Protein AF-A0A0U1CX97-F1 (afdb_monomer_lite)

Secondary structure (DSSP, 8-state):
---HHHHHHHHHHHHHHHHHHHHHHHHHHHHHHHHSPPTT-TTS-GGGSS-SSS-TTHHHHH-EEEE-SSTT-EEEE---HHHHHHHH--SSS----HHHHHHHHTT-------HHHHHHHHHHHHHHHHHHHHHHTT--HHHHHHHHHHHHHHHHHHHHHHHHHT--------

Structure (mmCIF, N/CA/C/O backbone):
data_AF-A0A0U1CX97-F1
#
_entry.id   AF-A0A0U1CX97-F1
#
loop_
_atom_site.group_PDB
_atom_site.id
_atom_site.type_symbol
_atom_site.label_atom_id
_atom_site.label_alt_id
_atom_site.label_comp_id
_atom_site.label_asym_id
_atom_site.label_entity_id
_atom_site.label_seq_id
_atom_site.pdbx_PDB_ins_code
_atom_site.Cartn_x
_atom_site.Cartn_y
_atom_site.Cartn_z
_atom_site.occupancy
_atom_site.B_iso_or_equiv
_atom_site.auth_seq_id
_atom_site.auth_comp_id
_atom_site.auth_asym_id
_atom_site.auth_atom_id
_atom_site.pdbx_PDB_model_num
ATOM 1 N N . MET A 1 1 ? -42.599 16.244 23.093 1.00 44.62 1 MET A N 1
ATOM 2 C CA . MET A 1 1 ? -41.849 15.851 24.301 1.00 44.62 1 MET A CA 1
ATOM 3 C C . MET A 1 1 ? -41.400 14.417 24.055 1.00 44.62 1 MET A C 1
ATOM 5 O O . MET A 1 1 ? -42.243 13.532 24.102 1.00 44.62 1 MET A O 1
ATOM 9 N N . MET A 1 2 ? -40.161 14.199 23.597 1.00 48.28 2 MET A N 1
ATOM 10 C CA . MET A 1 2 ? -39.633 12.833 23.462 1.00 48.28 2 MET A CA 1
ATOM 11 C C . MET A 1 2 ? -39.406 12.306 24.880 1.00 48.28 2 MET A C 1
ATOM 13 O O . MET A 1 2 ? -38.747 12.970 25.674 1.00 48.28 2 MET A O 1
ATOM 17 N N . GLY A 1 3 ? -40.069 11.203 25.227 1.00 53.44 3 GLY A N 1
ATOM 18 C CA . GLY A 1 3 ? -39.988 10.611 26.559 1.00 53.44 3 GLY A CA 1
ATOM 19 C C . GLY A 1 3 ? -38.607 10.012 26.805 1.00 53.44 3 GLY A C 1
ATOM 20 O O . GLY A 1 3 ? -37.980 9.503 25.880 1.00 53.44 3 GLY A O 1
ATOM 21 N N . ILE A 1 4 ? -38.166 10.045 28.060 1.00 54.81 4 ILE A N 1
ATOM 22 C CA . ILE A 1 4 ? -36.886 9.501 28.547 1.00 54.81 4 ILE A CA 1
ATOM 23 C C . ILE A 1 4 ? -36.647 8.057 28.056 1.00 54.81 4 ILE A C 1
ATOM 25 O O . ILE A 1 4 ? -35.520 7.676 27.760 1.00 54.81 4 ILE A O 1
ATOM 29 N N . GLU A 1 5 ? -37.706 7.267 27.872 1.00 52.22 5 GLU A N 1
ATOM 30 C CA . GLU A 1 5 ? -37.640 5.906 27.323 1.00 52.22 5 GLU A CA 1
ATOM 31 C C . GLU A 1 5 ? -37.146 5.850 25.864 1.00 52.22 5 GLU A C 1
ATOM 33 O O . GLU A 1 5 ? -36.415 4.932 25.501 1.00 52.22 5 GLU A O 1
ATOM 38 N N . ALA A 1 6 ? -37.477 6.845 25.034 1.00 56.44 6 ALA A N 1
ATOM 39 C CA . ALA A 1 6 ? -37.016 6.930 23.648 1.00 56.44 6 ALA A CA 1
ATOM 40 C C . ALA A 1 6 ? -35.545 7.370 23.553 1.00 56.44 6 ALA A C 1
ATOM 42 O O . ALA A 1 6 ? -34.819 6.880 22.691 1.00 56.44 6 ALA A O 1
ATOM 43 N N . GLU A 1 7 ? -35.084 8.243 24.457 1.00 53.62 7 GLU A N 1
ATOM 44 C CA . GLU A 1 7 ? -33.661 8.603 24.568 1.00 53.62 7 GLU A CA 1
ATOM 45 C C . GLU A 1 7 ? -32.817 7.434 25.095 1.00 53.62 7 GLU A C 1
ATOM 47 O O . GLU A 1 7 ? -31.725 7.196 24.582 1.00 53.62 7 GLU A O 1
ATOM 52 N N . ILE A 1 8 ? -33.328 6.654 26.055 1.00 54.34 8 ILE A N 1
ATOM 53 C CA . ILE A 1 8 ? -32.649 5.452 26.563 1.00 54.34 8 ILE A CA 1
ATOM 54 C C . ILE A 1 8 ? -32.600 4.358 25.491 1.00 54.34 8 ILE A C 1
ATOM 56 O O . ILE A 1 8 ? -31.545 3.760 25.304 1.00 54.34 8 ILE A O 1
ATOM 60 N N . ALA A 1 9 ? -33.686 4.117 24.750 1.00 52.53 9 ALA A N 1
ATOM 61 C CA . ALA A 1 9 ? -33.700 3.141 23.658 1.00 52.53 9 ALA A CA 1
ATOM 62 C C . ALA A 1 9 ? -32.778 3.555 22.495 1.00 52.53 9 ALA A C 1
ATOM 64 O O . ALA A 1 9 ? -32.014 2.734 21.988 1.00 52.53 9 ALA A O 1
ATOM 65 N N . ALA A 1 10 ? -32.779 4.838 22.110 1.00 58.69 10 ALA A N 1
ATOM 66 C CA . ALA A 1 10 ? -31.853 5.363 21.106 1.00 58.69 10 ALA A CA 1
ATOM 67 C C . ALA A 1 10 ? -30.388 5.298 21.581 1.00 58.69 10 ALA A C 1
ATOM 69 O O . ALA A 1 10 ? -29.500 4.944 20.804 1.00 58.69 10 ALA A O 1
ATOM 70 N N . GLY A 1 11 ? -30.135 5.582 22.863 1.00 56.88 11 GLY A N 1
ATOM 71 C CA . GLY A 1 11 ? -28.819 5.469 23.491 1.00 56.88 11 GLY A CA 1
ATOM 72 C C . GLY A 1 11 ? -28.319 4.025 23.596 1.00 56.88 11 GLY A C 1
ATOM 73 O O . GLY A 1 11 ? -27.158 3.769 23.284 1.00 56.88 11 GLY A O 1
ATOM 74 N N . LEU A 1 12 ? -29.184 3.067 23.954 1.00 54.91 12 LEU A N 1
ATOM 75 C CA . LEU A 1 12 ? -28.844 1.638 24.004 1.00 54.91 12 LEU A CA 1
ATOM 76 C C . LEU A 1 12 ? -28.465 1.109 22.618 1.00 54.91 12 LEU A C 1
ATOM 78 O O . LEU A 1 12 ? -27.413 0.493 22.465 1.00 54.91 12 LEU A O 1
ATOM 82 N N . HIS A 1 13 ? -29.275 1.413 21.601 1.00 59.88 13 HIS A N 1
ATOM 83 C CA . HIS A 1 13 ? -28.977 1.012 20.228 1.00 59.88 13 HIS A CA 1
ATOM 84 C C . HIS A 1 13 ? -27.698 1.669 19.700 1.00 59.88 13 HIS A C 1
ATOM 86 O O . HIS A 1 13 ? -26.948 1.033 18.966 1.00 59.88 13 HIS A O 1
ATOM 92 N N . SER A 1 14 ? -27.391 2.904 20.112 1.00 68.62 14 SER A N 1
ATOM 93 C CA . SER A 1 14 ? -26.118 3.551 19.775 1.00 68.62 14 SER A CA 1
ATOM 94 C C . SER A 1 14 ? -24.920 2.800 20.362 1.00 68.62 14 SER A C 1
ATOM 96 O O . SER A 1 14 ? -23.941 2.581 19.654 1.00 68.62 14 SER A O 1
ATOM 98 N N . VAL A 1 15 ? -24.993 2.361 21.623 1.00 75.25 15 VAL A N 1
ATOM 99 C CA . VAL A 1 15 ? -23.904 1.610 22.276 1.00 75.25 15 VAL A CA 1
ATOM 100 C C . VAL A 1 15 ? -23.735 0.219 21.658 1.00 75.25 15 VAL A C 1
ATOM 102 O O . VAL A 1 15 ? -22.609 -0.215 21.419 1.00 75.25 15 VAL A O 1
ATOM 105 N N . GLU A 1 16 ? -24.832 -0.474 21.352 1.00 77.75 16 GLU A N 1
ATOM 106 C CA . GLU A 1 16 ? -24.799 -1.778 20.675 1.00 77.75 16 GLU A CA 1
ATOM 107 C C . GLU A 1 16 ? -24.201 -1.674 19.266 1.00 77.75 16 GLU A C 1
ATOM 109 O O . GLU A 1 16 ? -23.330 -2.466 18.902 1.00 77.75 16 GLU A O 1
ATOM 114 N N . ILE A 1 17 ? -24.608 -0.661 18.492 1.00 80.56 17 ILE A N 1
ATOM 115 C CA . ILE A 1 17 ? -24.057 -0.389 17.160 1.00 80.56 17 ILE A CA 1
ATOM 116 C C . ILE A 1 17 ? -22.568 -0.045 17.255 1.00 80.56 17 ILE A C 1
ATOM 118 O O . ILE A 1 17 ? -21.779 -0.546 16.456 1.00 80.56 17 ILE A O 1
ATOM 122 N N . GLU A 1 18 ? -22.156 0.772 18.225 1.00 84.31 18 GLU A N 1
ATOM 123 C CA . GLU A 1 18 ? -20.743 1.108 18.429 1.00 84.31 18 GLU A CA 1
ATOM 124 C C . GLU A 1 18 ? -19.906 -0.114 18.816 1.00 84.31 18 GLU A C 1
ATOM 126 O O . GLU A 1 18 ? -18.791 -0.284 18.313 1.00 84.31 18 GLU A O 1
ATOM 131 N N . HIS A 1 19 ? -20.448 -1.000 19.653 1.00 87.38 19 HIS A N 1
ATOM 132 C CA . HIS A 1 19 ? -19.790 -2.245 20.041 1.00 87.38 19 HIS A CA 1
ATOM 133 C C . HIS A 1 19 ? -19.615 -3.194 18.856 1.00 87.38 19 HIS A C 1
ATOM 135 O O . HIS A 1 19 ? -18.514 -3.696 18.618 1.00 87.38 19 HIS A O 1
ATOM 141 N N . GLU A 1 20 ? -20.669 -3.410 18.067 1.00 88.75 20 GLU A N 1
ATOM 142 C CA . GLU A 1 20 ? -20.597 -4.249 16.867 1.00 88.75 20 GLU A CA 1
ATOM 143 C C . GLU A 1 20 ? -19.693 -3.637 15.792 1.00 88.75 20 GLU A C 1
ATOM 145 O O . GLU A 1 20 ? -18.894 -4.344 15.171 1.00 88.75 20 GLU A O 1
ATOM 150 N N . LEU A 1 21 ? -19.719 -2.312 15.631 1.00 89.19 21 LEU A N 1
ATOM 151 C CA . LEU A 1 21 ? -18.789 -1.598 14.761 1.00 89.19 21 LEU A CA 1
ATOM 152 C C . LEU A 1 21 ? -17.338 -1.800 15.217 1.00 89.19 21 LEU A C 1
ATOM 154 O O . LEU A 1 21 ? -16.457 -2.030 14.386 1.00 89.19 21 LEU A O 1
ATOM 158 N N . HIS A 1 22 ? -17.075 -1.757 16.524 1.00 92.81 22 HIS A N 1
ATOM 159 C CA . HIS A 1 22 ? -15.743 -2.003 17.065 1.00 92.81 22 HIS A CA 1
ATOM 160 C C . HIS A 1 22 ? -15.288 -3.446 16.833 1.00 92.81 22 HIS A C 1
ATOM 162 O O . HIS A 1 22 ? -14.169 -3.663 16.365 1.00 92.81 22 HIS A O 1
ATOM 168 N N . LYS A 1 23 ? -16.154 -4.438 17.076 1.00 94.38 23 LYS A N 1
ATOM 169 C CA . LYS A 1 23 ? -15.870 -5.849 16.759 1.00 94.38 23 LYS A CA 1
ATOM 170 C C . LYS A 1 23 ? -15.556 -6.041 15.279 1.00 94.38 23 LYS A C 1
ATOM 172 O O . LYS A 1 23 ? -14.589 -6.723 14.932 1.00 94.38 23 LYS A O 1
ATOM 177 N N . PHE A 1 24 ? -16.340 -5.417 14.402 1.00 93.69 24 PHE A N 1
ATOM 178 C CA . PHE A 1 24 ? -16.098 -5.464 12.967 1.00 93.69 24 PHE A CA 1
ATOM 179 C C . PHE A 1 24 ? -14.749 -4.830 12.604 1.00 93.69 24 PHE A C 1
ATOM 181 O O . PHE A 1 24 ? -13.953 -5.445 11.896 1.00 93.69 24 PHE A O 1
ATOM 188 N N . ALA A 1 25 ? -14.430 -3.654 13.146 1.00 93.50 25 ALA A N 1
ATOM 189 C CA . ALA A 1 25 ? -13.144 -2.999 12.916 1.00 93.50 25 ALA A CA 1
ATOM 190 C C . ALA A 1 25 ? -11.956 -3.831 13.435 1.00 93.50 25 ALA A C 1
ATOM 192 O O . ALA A 1 25 ? -10.915 -3.897 12.780 1.00 93.50 25 ALA A O 1
ATOM 193 N N . VAL A 1 26 ? -12.113 -4.518 14.570 1.00 96.19 26 VAL A N 1
ATOM 194 C CA . VAL A 1 26 ? -11.125 -5.472 15.096 1.00 96.19 26 VAL A CA 1
ATOM 195 C C . VAL A 1 26 ? -10.914 -6.635 14.125 1.00 96.19 26 VAL A C 1
ATOM 197 O O . VAL A 1 26 ? -9.771 -6.961 13.812 1.00 96.19 26 VAL A O 1
ATOM 200 N N . LYS A 1 27 ? -11.986 -7.195 13.556 1.00 96.50 27 LYS A N 1
ATOM 201 C CA . LYS A 1 27 ? -11.891 -8.242 12.528 1.00 96.50 27 LYS A CA 1
ATOM 202 C C . LYS A 1 27 ? -11.138 -7.762 11.282 1.00 96.50 27 LYS A C 1
ATOM 204 O O . LYS A 1 27 ? -10.315 -8.498 10.739 1.00 96.50 27 LYS A O 1
ATOM 209 N N . VAL A 1 28 ? -11.384 -6.525 10.846 1.00 95.88 28 VAL A N 1
ATOM 210 C CA . VAL A 1 28 ? -10.661 -5.898 9.727 1.00 95.88 28 VAL A CA 1
ATOM 211 C C . VAL A 1 28 ? -9.173 -5.727 10.061 1.00 95.88 28 VAL A C 1
ATOM 213 O O . VAL A 1 28 ? -8.321 -6.082 9.245 1.00 95.88 28 VAL A O 1
ATOM 216 N N . ARG A 1 29 ? -8.843 -5.243 11.268 1.00 96.44 29 ARG A N 1
ATOM 217 C CA . ARG A 1 29 ? -7.459 -5.131 11.763 1.00 96.44 29 AR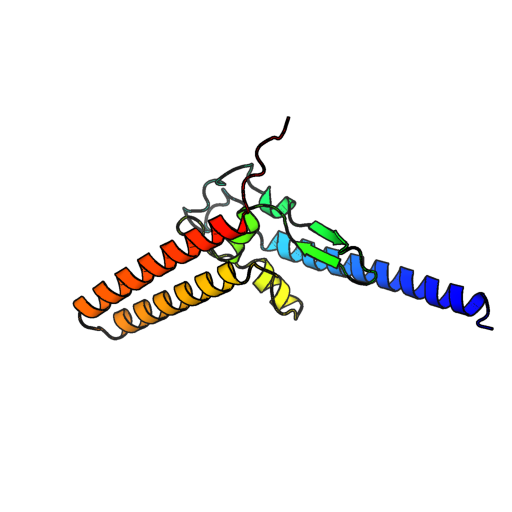G A CA 1
ATOM 218 C C . ARG A 1 29 ? -6.753 -6.483 11.753 1.00 96.44 29 ARG A C 1
ATOM 220 O O . ARG A 1 29 ? -5.634 -6.573 11.257 1.00 96.44 29 ARG A O 1
ATOM 227 N N . ASP A 1 30 ? -7.387 -7.518 12.290 1.00 97.00 30 ASP A N 1
ATOM 228 C CA . ASP A 1 30 ? -6.774 -8.841 12.423 1.00 97.00 30 ASP A CA 1
ATOM 229 C C . ASP A 1 30 ? -6.533 -9.490 11.057 1.00 97.00 30 ASP A C 1
ATOM 231 O O . ASP A 1 30 ? -5.475 -10.080 10.833 1.00 97.00 30 ASP A O 1
ATOM 235 N N . HIS A 1 31 ? -7.444 -9.288 10.101 1.00 96.00 31 HIS A N 1
ATOM 236 C CA . HIS A 1 31 ? -7.219 -9.689 8.714 1.00 96.00 31 HIS A CA 1
ATOM 237 C C . HIS A 1 31 ? -6.022 -8.955 8.088 1.00 96.00 31 HIS A C 1
ATOM 239 O O . HIS A 1 31 ? -5.143 -9.596 7.512 1.00 96.00 31 HIS A O 1
ATOM 245 N N . ALA A 1 32 ? -5.940 -7.628 8.244 1.00 93.88 32 ALA A N 1
ATOM 246 C CA . ALA A 1 32 ? -4.810 -6.846 7.740 1.00 93.88 32 ALA A CA 1
ATOM 247 C C . ALA A 1 32 ? -3.475 -7.299 8.359 1.00 93.88 32 ALA A C 1
ATOM 249 O O . ALA A 1 32 ? -2.480 -7.444 7.650 1.00 93.88 32 ALA A O 1
ATOM 250 N N . ARG A 1 33 ? -3.459 -7.599 9.665 1.00 94.56 33 ARG A N 1
ATOM 251 C CA . ARG A 1 33 ? -2.292 -8.165 10.359 1.00 94.56 33 ARG A CA 1
ATOM 252 C C . ARG A 1 33 ? -1.897 -9.539 9.827 1.00 94.56 33 ARG A C 1
ATOM 254 O O . ARG A 1 33 ? -0.709 -9.809 9.705 1.00 94.56 33 ARG A O 1
ATOM 261 N N . GLY A 1 34 ? -2.865 -10.388 9.486 1.00 92.19 34 GLY A N 1
ATOM 262 C CA . GLY A 1 34 ? -2.600 -11.694 8.877 1.00 92.19 34 GLY A CA 1
ATOM 263 C C . GLY A 1 34 ? -1.964 -11.602 7.485 1.00 92.19 34 GLY A C 1
ATOM 264 O O . GLY A 1 34 ? -1.191 -12.477 7.100 1.00 92.19 34 GLY A O 1
ATOM 265 N N . LEU A 1 35 ? -2.254 -10.532 6.739 1.00 90.06 35 LEU A N 1
ATOM 266 C CA . LEU A 1 35 ? -1.636 -10.261 5.438 1.00 90.06 35 LEU A CA 1
ATOM 267 C C . LEU A 1 35 ? -0.260 -9.592 5.553 1.00 90.06 35 LEU A C 1
ATOM 269 O O . LEU A 1 35 ? 0.567 -9.753 4.653 1.00 90.06 35 LEU A O 1
ATOM 273 N N . ALA A 1 36 ? -0.018 -8.837 6.627 1.00 88.38 36 ALA A N 1
ATOM 274 C CA . ALA A 1 36 ? 1.221 -8.098 6.820 1.00 88.38 36 ALA A CA 1
ATOM 275 C C . ALA A 1 36 ? 2.426 -9.037 6.906 1.00 88.38 36 ALA A C 1
ATOM 277 O O . ALA A 1 36 ? 2.519 -9.903 7.777 1.00 88.38 36 ALA A O 1
ATOM 278 N N . ALA A 1 37 ? 3.364 -8.868 5.977 1.00 79.56 37 ALA A N 1
ATOM 279 C CA . ALA A 1 37 ? 4.556 -9.689 5.952 1.00 79.56 37 ALA A CA 1
ATOM 280 C C . ALA A 1 37 ? 5.514 -9.298 7.077 1.00 79.56 37 ALA A C 1
ATOM 282 O O . ALA A 1 37 ? 5.751 -8.117 7.337 1.00 79.56 37 ALA A O 1
ATOM 283 N N . VAL A 1 38 ? 6.100 -10.316 7.701 1.00 81.44 38 VAL A N 1
ATOM 284 C CA . VAL A 1 38 ? 7.145 -10.161 8.709 1.00 81.44 38 VAL A CA 1
ATOM 285 C C . VAL A 1 38 ? 8.495 -10.349 8.020 1.00 81.44 38 VAL A C 1
ATOM 287 O O . VAL A 1 38 ? 8.685 -11.309 7.271 1.00 81.44 38 VAL A O 1
ATOM 290 N N . PHE A 1 39 ? 9.414 -9.410 8.241 1.00 76.38 39 PHE A N 1
ATOM 291 C CA . PHE A 1 39 ? 10.787 -9.500 7.742 1.00 76.38 39 PHE A CA 1
ATOM 292 C C . PHE A 1 39 ? 11.499 -10.740 8.307 1.00 76.38 39 PHE A C 1
ATOM 294 O O . PHE A 1 39 ? 11.173 -11.202 9.397 1.00 76.38 39 PHE A O 1
ATOM 301 N N . GLY A 1 40 ? 12.436 -11.312 7.555 1.00 71.00 40 GLY A N 1
ATOM 302 C CA . GLY A 1 40 ? 13.181 -12.510 7.958 1.00 71.00 40 GLY A CA 1
ATOM 303 C C . GLY A 1 40 ? 12.413 -13.832 7.825 1.00 71.00 40 GLY A C 1
ATOM 304 O O . GLY A 1 40 ? 12.985 -14.892 8.070 1.00 71.00 40 GLY A O 1
ATOM 305 N N . GLN A 1 41 ? 11.142 -13.819 7.400 1.00 74.38 41 GLN A N 1
ATOM 306 C CA . GLN A 1 41 ? 10.444 -15.048 7.009 1.00 74.38 41 GLN A CA 1
ATOM 307 C C . GLN A 1 41 ? 10.925 -15.503 5.623 1.00 74.38 41 GLN A C 1
ATOM 309 O O . GLN A 1 41 ? 10.692 -14.834 4.613 1.00 74.38 41 GLN A O 1
ATOM 314 N N . THR A 1 42 ? 11.605 -16.649 5.580 1.00 54.56 42 THR A N 1
ATOM 315 C CA . THR A 1 42 ? 12.159 -17.263 4.367 1.00 54.56 42 THR A CA 1
ATOM 316 C C . THR A 1 42 ? 11.084 -17.530 3.302 1.00 54.56 42 THR A C 1
ATOM 318 O O . THR A 1 42 ? 9.968 -17.945 3.610 1.00 54.56 42 THR A O 1
ATOM 321 N N . GLY A 1 43 ? 11.432 -17.315 2.025 1.00 58.19 43 GLY A N 1
ATOM 322 C CA . GLY A 1 43 ? 10.636 -17.755 0.867 1.00 58.19 43 GLY A CA 1
ATOM 323 C C . GLY A 1 43 ? 9.718 -16.721 0.196 1.00 58.19 43 GLY A C 1
ATOM 324 O O . GLY A 1 43 ? 8.946 -17.109 -0.677 1.00 58.19 43 GLY A O 1
ATOM 325 N N . ARG A 1 44 ? 9.769 -15.427 0.563 1.00 58.19 44 ARG A N 1
ATOM 326 C CA . ARG A 1 44 ? 8.904 -14.388 -0.050 1.00 58.19 44 ARG A CA 1
ATOM 327 C C . ARG A 1 44 ? 9.602 -13.414 -1.008 1.00 58.19 44 ARG A C 1
ATOM 329 O O . ARG A 1 44 ? 9.004 -13.099 -2.029 1.00 58.19 44 ARG A O 1
ATOM 336 N N . ASP A 1 45 ? 10.794 -12.909 -0.683 1.00 67.00 45 ASP A N 1
ATOM 337 C CA . ASP A 1 45 ? 11.607 -11.985 -1.508 1.00 67.00 45 ASP A CA 1
ATOM 338 C C . ASP A 1 45 ? 12.920 -11.692 -0.749 1.00 67.00 45 ASP A C 1
ATOM 340 O O . ASP A 1 45 ? 12.846 -11.394 0.445 1.00 67.00 45 ASP A O 1
ATOM 344 N N . ASP A 1 46 ? 14.087 -11.701 -1.403 1.00 69.12 46 ASP A N 1
ATOM 345 C CA . ASP A 1 46 ? 15.375 -11.328 -0.777 1.00 69.12 46 ASP A CA 1
ATOM 346 C C . ASP A 1 46 ? 15.336 -9.898 -0.204 1.00 69.12 46 ASP A C 1
ATOM 348 O O . ASP A 1 46 ? 15.973 -9.576 0.795 1.00 69.12 46 ASP A O 1
ATOM 352 N N . ARG A 1 47 ? 14.483 -9.033 -0.769 1.00 71.62 47 ARG A N 1
ATOM 353 C CA . ARG A 1 47 ? 14.223 -7.671 -0.273 1.00 71.62 47 ARG A CA 1
ATOM 354 C C . ARG A 1 47 ? 13.488 -7.620 1.076 1.00 71.62 47 ARG A C 1
ATOM 356 O O . ARG A 1 47 ? 13.171 -6.529 1.547 1.00 71.62 47 ARG A O 1
ATOM 363 N N . ARG A 1 48 ? 13.175 -8.768 1.690 1.00 71.62 48 ARG A N 1
ATOM 364 C CA . ARG A 1 48 ? 12.511 -8.885 3.002 1.00 71.62 48 ARG A CA 1
ATOM 365 C C . ARG A 1 48 ? 13.375 -9.554 4.068 1.00 71.62 48 ARG A C 1
ATOM 367 O O . ARG A 1 48 ? 12.838 -9.963 5.094 1.00 71.62 48 ARG A O 1
ATOM 374 N N . GLU A 1 49 ? 14.682 -9.658 3.858 1.00 76.62 49 GLU A N 1
ATOM 375 C CA . GLU A 1 49 ? 15.587 -10.268 4.836 1.00 76.62 49 GLU A CA 1
ATOM 376 C C . GLU A 1 49 ? 15.574 -9.530 6.187 1.00 76.62 49 GLU A C 1
ATOM 378 O O . GLU A 1 49 ? 15.462 -10.163 7.233 1.00 76.62 49 GLU A O 1
ATOM 383 N N . SER A 1 50 ? 15.591 -8.194 6.176 1.00 76.94 50 SER A N 1
ATOM 384 C CA . SER A 1 50 ? 15.560 -7.365 7.387 1.00 76.94 50 SER A CA 1
ATOM 385 C C . SER A 1 50 ? 14.704 -6.105 7.207 1.00 76.94 50 SER A C 1
ATOM 387 O O . SER A 1 50 ? 14.600 -5.581 6.089 1.00 76.94 50 SER A O 1
ATOM 389 N N . PRO A 1 51 ? 14.045 -5.615 8.277 1.00 76.25 51 PRO A N 1
ATOM 390 C CA . PRO A 1 51 ? 13.319 -4.357 8.215 1.00 76.25 51 PRO A CA 1
ATOM 391 C C . PRO A 1 51 ? 14.306 -3.189 8.041 1.00 76.25 51 PRO A C 1
ATOM 393 O O . PRO A 1 51 ? 15.420 -3.235 8.559 1.00 76.25 51 PRO A O 1
ATOM 396 N N . PRO A 1 52 ? 13.913 -2.105 7.348 1.00 74.94 52 PRO A N 1
ATOM 397 C CA . PRO A 1 52 ? 14.766 -0.924 7.200 1.00 74.94 52 PRO A CA 1
ATOM 398 C C . PRO A 1 52 ? 15.025 -0.219 8.534 1.00 74.94 52 PRO A C 1
ATOM 400 O O . PRO A 1 52 ? 16.050 0.437 8.691 1.00 74.94 52 PRO A O 1
ATOM 403 N N . GLU A 1 53 ? 14.065 -0.302 9.455 1.00 76.06 53 GLU A N 1
ATOM 404 C CA . GLU A 1 53 ? 14.110 0.240 10.808 1.00 76.06 53 GLU A CA 1
ATOM 405 C C . GLU A 1 53 ? 13.175 -0.590 11.703 1.00 76.06 53 GLU A C 1
ATOM 407 O O . GLU A 1 53 ? 12.158 -1.081 11.209 1.00 76.06 53 GLU A O 1
ATOM 412 N N . GLY A 1 54 ? 13.484 -0.686 13.000 1.00 81.75 54 GLY A N 1
ATOM 413 C CA . GLY A 1 54 ? 12.693 -1.451 13.972 1.00 81.75 54 GLY A CA 1
ATOM 414 C C . GLY A 1 54 ? 12.966 -2.956 13.939 1.00 81.75 54 GLY A C 1
ATOM 415 O O . GLY A 1 54 ? 13.929 -3.410 13.321 1.00 81.75 54 GLY A O 1
ATOM 416 N N . GLU A 1 55 ? 12.106 -3.715 14.611 1.00 86.00 55 GLU A N 1
ATOM 417 C CA . GLU A 1 55 ? 12.174 -5.172 14.708 1.00 86.00 55 GLU A CA 1
ATOM 418 C C . GLU A 1 55 ? 11.234 -5.859 13.698 1.00 86.00 55 GLU A C 1
ATOM 420 O O . GLU A 1 55 ? 10.206 -5.304 13.277 1.00 86.00 55 GLU A O 1
ATOM 425 N N . PRO A 1 56 ? 11.540 -7.101 13.279 1.00 85.31 56 PRO A N 1
ATOM 426 C CA . PRO A 1 56 ? 10.620 -7.897 12.480 1.00 85.31 56 PRO A CA 1
ATOM 427 C C . PRO A 1 56 ? 9.247 -8.039 13.151 1.00 85.31 56 PRO A C 1
ATOM 429 O O . PRO A 1 56 ? 9.105 -8.647 14.206 1.00 85.31 56 PRO A O 1
ATOM 432 N N . GLY A 1 57 ? 8.208 -7.529 12.489 1.00 85.69 57 GLY A N 1
ATOM 433 C CA . GLY A 1 57 ? 6.826 -7.606 12.975 1.00 85.69 57 GLY A CA 1
ATOM 434 C C . GLY A 1 57 ? 6.274 -6.284 13.502 1.00 85.69 57 GLY A C 1
ATOM 435 O O . GLY A 1 57 ? 5.053 -6.156 13.567 1.00 85.69 57 GLY A O 1
ATOM 436 N N . ASP A 1 58 ? 7.119 -5.274 13.731 1.00 88.81 58 ASP A N 1
ATOM 437 C CA . ASP A 1 58 ? 6.688 -3.953 14.211 1.00 88.81 58 ASP A CA 1
ATOM 438 C C . ASP A 1 58 ? 5.577 -3.358 13.343 1.00 88.81 58 ASP A C 1
ATOM 440 O O . ASP A 1 58 ? 4.547 -2.908 13.849 1.00 88.81 58 ASP A O 1
ATOM 444 N N . PHE A 1 59 ? 5.723 -3.440 12.017 1.00 88.31 59 PHE A N 1
ATOM 445 C CA . PHE A 1 59 ? 4.689 -2.953 11.113 1.00 88.31 59 PHE A CA 1
ATOM 446 C C . PHE A 1 59 ? 3.361 -3.712 11.284 1.00 88.31 59 PHE A C 1
ATOM 448 O O . PHE A 1 59 ? 2.314 -3.073 11.386 1.00 88.31 59 PHE A O 1
ATOM 455 N N . ARG A 1 60 ? 3.372 -5.050 11.370 1.00 90.44 60 ARG A N 1
ATOM 456 C CA . ARG A 1 60 ? 2.155 -5.842 11.634 1.00 90.44 60 ARG A CA 1
ATOM 457 C C . ARG A 1 60 ? 1.497 -5.365 12.929 1.00 90.44 60 ARG A C 1
ATOM 459 O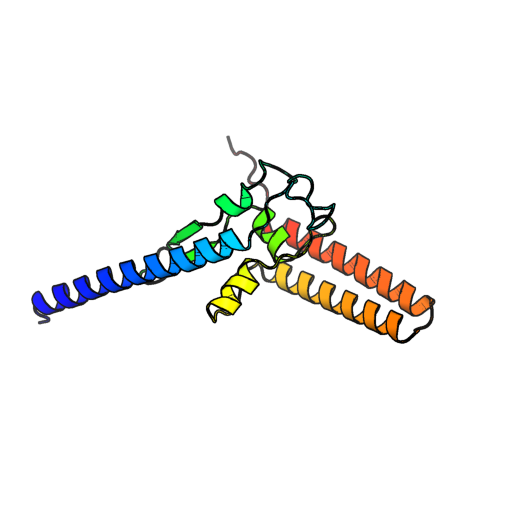 O . ARG A 1 60 ? 0.296 -5.092 12.968 1.00 90.44 60 ARG A O 1
ATOM 466 N N . ASP A 1 61 ? 2.291 -5.216 13.977 1.00 92.38 61 ASP A N 1
ATOM 467 C CA . ASP A 1 61 ? 1.789 -4.901 15.309 1.00 92.38 61 ASP A CA 1
ATOM 468 C C . ASP A 1 61 ? 1.325 -3.436 15.418 1.00 92.38 61 ASP A C 1
ATOM 470 O O . ASP A 1 61 ? 0.385 -3.139 16.159 1.00 92.38 61 ASP A O 1
ATOM 474 N N . SER A 1 62 ? 1.841 -2.544 14.567 1.00 92.44 62 SER A N 1
ATOM 475 C CA . SER A 1 62 ? 1.402 -1.146 14.447 1.00 92.44 62 SER A CA 1
ATOM 476 C C . SER A 1 62 ? -0.010 -0.959 13.861 1.00 92.44 62 SER A C 1
ATOM 478 O O . SER A 1 62 ? -0.611 0.111 14.022 1.00 92.44 62 SER A O 1
ATOM 480 N N . ILE A 1 63 ? -0.570 -1.973 13.186 1.00 94.88 63 ILE A N 1
ATOM 481 C CA . ILE A 1 63 ? -1.917 -1.899 12.603 1.00 94.88 63 ILE A CA 1
ATOM 482 C C . ILE A 1 63 ? -2.946 -1.911 13.733 1.00 94.88 63 ILE A C 1
ATOM 484 O O . ILE A 1 63 ? -3.062 -2.883 14.481 1.00 94.88 63 ILE A O 1
ATOM 488 N N . THR A 1 64 ? -3.715 -0.834 13.856 1.00 95.56 64 THR A N 1
ATOM 489 C CA . THR A 1 64 ? -4.622 -0.588 14.984 1.00 95.56 64 THR A CA 1
ATOM 490 C C . THR A 1 64 ? -5.982 -0.081 14.511 1.00 95.56 64 THR A C 1
ATOM 492 O O . THR A 1 64 ? -6.124 0.426 13.397 1.00 95.56 64 THR A O 1
ATOM 495 N N . VAL A 1 65 ? -6.994 -0.234 15.369 1.00 94.50 65 VAL A N 1
ATOM 496 C CA . VAL A 1 65 ? -8.301 0.423 15.222 1.00 94.50 65 VAL A CA 1
ATOM 497 C C . VAL A 1 65 ? -8.235 1.760 15.952 1.00 94.50 65 VAL A C 1
ATOM 499 O O . VAL A 1 65 ? -7.765 1.818 17.087 1.00 94.50 65 VAL A O 1
ATOM 502 N N . ARG A 1 66 ? -8.705 2.831 15.316 1.00 91.44 66 ARG A N 1
ATOM 503 C CA . ARG A 1 66 ? -8.684 4.193 15.856 1.00 91.44 66 ARG A CA 1
ATOM 504 C C . ARG A 1 66 ? -10.028 4.867 15.646 1.00 91.44 66 ARG A C 1
ATOM 506 O O . ARG A 1 66 ? -10.662 4.679 14.610 1.00 91.44 66 ARG A O 1
ATOM 513 N N . THR A 1 67 ? -10.441 5.683 16.608 1.00 84.94 67 THR A N 1
ATOM 514 C CA . THR A 1 67 ? -11.589 6.580 16.437 1.00 84.94 67 THR A CA 1
ATOM 515 C C . THR A 1 67 ? -11.219 7.742 15.517 1.00 84.94 67 THR A C 1
ATOM 517 O O . THR A 1 67 ? -10.091 8.236 15.556 1.00 84.94 67 THR A O 1
ATOM 520 N N . THR A 1 68 ? -12.161 8.197 14.689 1.00 81.12 68 THR A N 1
ATOM 521 C CA . THR A 1 68 ? -11.997 9.434 13.908 1.00 81.12 68 THR A CA 1
ATOM 522 C C . THR A 1 68 ? -12.516 10.670 14.652 1.00 81.12 68 THR A C 1
ATOM 524 O O . THR A 1 68 ? -12.629 11.736 14.051 1.00 81.12 68 THR A O 1
ATOM 527 N N . GLY A 1 69 ? -12.910 10.525 15.924 1.00 79.19 69 GLY A N 1
ATOM 528 C CA . GLY A 1 69 ? -13.572 11.573 16.708 1.00 79.19 69 GLY A CA 1
ATOM 529 C C . GLY A 1 69 ? -15.043 11.800 16.339 1.00 79.19 69 GLY A C 1
ATOM 530 O O . GLY A 1 69 ? -15.646 12.745 16.834 1.00 79.19 69 GLY A O 1
ATOM 531 N N . LYS A 1 70 ? -15.623 10.957 15.472 1.00 78.88 70 LYS A N 1
ATOM 532 C CA . LYS A 1 70 ? -17.039 11.002 15.083 1.00 78.88 70 LYS A CA 1
ATOM 533 C C . LYS A 1 70 ? -17.713 9.670 15.447 1.00 78.88 70 LYS A C 1
ATOM 535 O O . LYS A 1 70 ? -17.153 8.631 15.086 1.00 78.88 70 LYS A O 1
ATOM 540 N N . PRO A 1 71 ? -18.877 9.675 16.122 1.00 80.94 71 PRO A N 1
ATOM 541 C CA . PRO A 1 71 ? -19.643 8.456 16.392 1.00 80.94 71 PRO A CA 1
ATOM 542 C C . PRO A 1 71 ? -19.941 7.686 15.105 1.00 80.94 71 PRO A C 1
ATOM 544 O O . PRO A 1 71 ? -20.157 8.293 14.057 1.00 80.94 71 PRO A O 1
ATOM 547 N N . GLY A 1 72 ? -19.908 6.355 15.164 1.00 80.56 72 GLY A N 1
ATOM 548 C CA . GLY A 1 72 ? -20.123 5.505 13.987 1.00 80.56 72 GLY A CA 1
ATOM 549 C C . GLY A 1 72 ? -18.970 5.476 12.969 1.00 80.56 72 GLY A C 1
ATOM 550 O O . GLY A 1 72 ? -19.095 4.831 11.930 1.00 80.56 72 GLY A O 1
ATOM 551 N N . HIS A 1 73 ? -17.834 6.128 13.247 1.00 83.06 73 HIS A N 1
ATOM 552 C CA . HIS A 1 73 ? -16.678 6.152 12.349 1.00 83.06 73 HIS A CA 1
ATOM 553 C C . HIS A 1 73 ? -15.402 5.641 13.036 1.00 83.06 73 HIS A C 1
ATOM 555 O O . HIS A 1 73 ? -14.830 6.279 13.924 1.00 83.06 73 HIS A O 1
ATOM 561 N N . LEU A 1 74 ? -14.911 4.495 12.561 1.00 88.69 74 LEU A N 1
ATOM 562 C CA . LEU A 1 74 ? -13.629 3.914 12.958 1.00 88.69 74 LEU A CA 1
ATOM 563 C C . LEU A 1 74 ? -12.693 3.819 11.754 1.00 88.69 74 LEU A C 1
ATOM 565 O O . LEU A 1 74 ? -13.121 3.614 10.619 1.00 88.69 74 LEU A O 1
ATOM 569 N N . ARG A 1 75 ? -11.392 3.938 12.014 1.00 90.44 75 ARG A N 1
ATOM 570 C CA . ARG A 1 75 ? -10.332 3.761 11.024 1.00 90.44 75 ARG A CA 1
ATOM 571 C C . ARG A 1 75 ? -9.429 2.611 11.437 1.00 90.44 75 ARG A C 1
ATOM 573 O O . ARG A 1 75 ? -8.918 2.592 12.551 1.00 90.44 75 ARG A O 1
ATOM 580 N N . VAL A 1 76 ? -9.194 1.688 10.513 1.00 93.00 76 VAL A N 1
ATOM 581 C CA . VAL A 1 76 ? -8.126 0.692 10.630 1.00 93.00 76 VAL A CA 1
ATOM 582 C C . VAL A 1 76 ? -6.935 1.190 9.829 1.00 93.00 76 VAL A C 1
ATOM 584 O O . VAL A 1 76 ? -7.079 1.559 8.664 1.00 93.00 76 VAL A O 1
ATOM 587 N N . GLY A 1 77 ? -5.765 1.250 10.453 1.00 92.56 77 GLY A N 1
ATOM 588 C CA . GLY A 1 77 ? -4.571 1.768 9.798 1.00 92.56 77 GLY A CA 1
ATOM 589 C C . GLY A 1 77 ? -3.330 1.682 10.669 1.00 92.56 77 GLY A C 1
ATOM 590 O O . GLY A 1 77 ? -3.362 1.155 11.780 1.00 92.56 77 GLY A O 1
ATOM 591 N N . SER A 1 78 ? -2.234 2.216 10.147 1.00 90.62 78 SER A N 1
ATOM 592 C CA . SER A 1 78 ? -0.959 2.335 10.845 1.00 90.62 78 SER A CA 1
ATOM 593 C C . SER A 1 78 ? -0.354 3.715 10.567 1.00 90.62 78 SER A C 1
ATOM 595 O O . SER A 1 78 ? -0.523 4.243 9.468 1.00 90.62 78 SER A O 1
ATOM 597 N N . ASP A 1 79 ? 0.332 4.284 11.562 1.00 85.12 79 ASP A N 1
ATOM 598 C CA . ASP A 1 79 ? 1.181 5.479 11.385 1.00 85.12 79 ASP A CA 1
ATOM 599 C C . ASP A 1 79 ? 2.634 5.115 11.075 1.00 85.12 79 ASP A C 1
ATOM 601 O O . ASP A 1 79 ? 3.478 5.998 10.912 1.00 85.12 79 ASP A O 1
ATOM 605 N N . ASP A 1 80 ? 2.951 3.822 11.023 1.00 85.94 80 ASP A N 1
ATOM 606 C CA . ASP A 1 80 ? 4.272 3.380 10.631 1.00 85.94 80 ASP A CA 1
ATOM 607 C C . ASP A 1 80 ? 4.540 3.847 9.198 1.00 85.94 80 ASP A C 1
ATOM 609 O O . ASP A 1 80 ? 3.770 3.621 8.263 1.00 85.94 80 ASP A O 1
ATOM 613 N N . LYS A 1 81 ? 5.682 4.495 9.006 1.00 78.62 81 LYS A N 1
ATOM 614 C CA . LYS A 1 81 ? 6.161 4.930 7.694 1.00 78.62 81 LYS A CA 1
ATOM 615 C C . LYS A 1 81 ? 6.348 3.771 6.709 1.00 78.62 81 LYS A C 1
ATOM 617 O O . LYS A 1 81 ? 6.363 4.023 5.502 1.00 78.62 81 LYS A O 1
ATOM 622 N N . ILE A 1 82 ? 6.520 2.545 7.210 1.00 82.25 82 ILE A N 1
ATOM 623 C CA . ILE A 1 82 ? 6.602 1.310 6.427 1.00 82.25 82 ILE A CA 1
ATOM 624 C C . ILE A 1 82 ? 5.226 0.938 5.861 1.00 82.25 82 ILE A C 1
ATOM 626 O O . ILE A 1 82 ? 5.176 0.340 4.789 1.00 82.25 82 ILE A O 1
ATOM 630 N N . ALA A 1 83 ? 4.119 1.365 6.484 1.00 86.31 83 ALA A N 1
ATOM 631 C CA . ALA A 1 83 ? 2.764 1.077 6.011 1.00 86.31 83 ALA A CA 1
ATOM 632 C C . ALA A 1 83 ? 2.564 1.520 4.564 1.00 86.31 83 ALA A C 1
ATOM 634 O O . ALA A 1 83 ? 2.127 0.742 3.720 1.00 86.31 83 ALA A O 1
ATOM 635 N N . LEU A 1 84 ? 2.968 2.754 4.256 1.00 84.56 84 LEU A N 1
ATOM 636 C CA . LEU A 1 84 ? 2.881 3.276 2.900 1.00 84.56 84 LEU A CA 1
ATOM 637 C C . LEU A 1 84 ? 3.792 2.504 1.939 1.00 84.56 84 LEU A C 1
ATOM 639 O O . LEU A 1 84 ? 3.410 2.219 0.810 1.00 84.56 84 LEU A O 1
ATOM 643 N N . TRP A 1 85 ? 4.992 2.137 2.383 1.00 84.31 85 TRP A N 1
ATOM 644 C CA . TRP A 1 85 ? 5.940 1.391 1.560 1.00 84.31 85 TRP A CA 1
ATOM 645 C C . TRP A 1 85 ? 5.469 -0.019 1.227 1.00 84.31 85 TRP A C 1
ATOM 647 O O . TRP A 1 85 ? 5.666 -0.441 0.094 1.00 84.31 85 TRP A O 1
ATOM 657 N N . GLN A 1 86 ? 4.844 -0.728 2.165 1.00 84.25 86 GLN A N 1
ATOM 658 C CA . GLN A 1 86 ? 4.249 -2.035 1.887 1.00 84.25 86 GLN A CA 1
ATOM 659 C C . GLN A 1 86 ? 2.967 -1.905 1.060 1.00 84.25 86 GLN A C 1
ATOM 661 O O . GLN A 1 86 ? 2.673 -2.777 0.247 1.00 84.25 86 GLN A O 1
ATOM 666 N N . GLU A 1 87 ? 2.224 -0.806 1.202 1.00 88.19 87 GLU A N 1
ATOM 667 C CA . GLU A 1 87 ? 0.982 -0.614 0.456 1.00 88.19 87 GLU A CA 1
ATOM 668 C C . GLU A 1 87 ? 1.214 -0.381 -1.040 1.00 88.19 87 GLU A C 1
ATOM 670 O O . GLU A 1 87 ? 0.524 -0.971 -1.864 1.00 88.19 87 GLU A O 1
ATOM 675 N N . VAL A 1 88 ? 2.191 0.455 -1.401 1.00 82.81 88 VAL A N 1
ATOM 676 C CA . VAL A 1 88 ? 2.441 0.836 -2.807 1.00 82.81 88 VAL A CA 1
ATOM 677 C C . VAL A 1 88 ? 3.794 0.362 -3.352 1.00 82.81 88 VAL A C 1
ATOM 679 O O . VAL A 1 88 ? 4.130 0.594 -4.512 1.00 82.81 88 VAL A O 1
ATOM 682 N N . GLY A 1 89 ? 4.599 -0.313 -2.537 1.00 78.62 89 GLY A N 1
ATOM 683 C CA . GLY A 1 89 ? 5.931 -0.763 -2.918 1.00 78.62 89 GLY A CA 1
ATOM 684 C C . GLY A 1 89 ? 6.934 0.381 -3.093 1.00 78.62 89 GLY A C 1
ATOM 685 O O . GLY A 1 89 ? 6.619 1.558 -3.289 1.00 78.62 89 GLY A O 1
ATOM 686 N N . THR A 1 90 ? 8.214 0.030 -3.074 1.00 76.19 90 THR A N 1
ATOM 687 C CA . THR A 1 90 ? 9.322 0.936 -3.387 1.00 76.19 90 THR A CA 1
ATOM 688 C C . THR A 1 90 ? 10.331 0.246 -4.313 1.00 76.19 90 THR A C 1
ATOM 690 O O . THR A 1 90 ? 10.047 -0.791 -4.901 1.00 76.19 90 THR A O 1
ATOM 693 N N . ARG A 1 91 ? 11.515 0.836 -4.528 1.00 69.94 91 ARG A N 1
ATOM 694 C CA . ARG A 1 91 ? 12.617 0.129 -5.208 1.00 69.94 91 ARG A CA 1
ATOM 695 C C . ARG A 1 91 ? 13.137 -1.041 -4.362 1.00 69.94 91 ARG A C 1
ATOM 697 O O . ARG A 1 91 ? 13.494 -2.078 -4.910 1.00 69.94 91 ARG A O 1
ATOM 704 N N . HIS A 1 92 ? 13.160 -0.850 -3.046 1.00 70.94 92 HIS A N 1
ATOM 705 C CA . HIS A 1 92 ? 13.745 -1.772 -2.074 1.00 70.94 92 HIS A CA 1
ATOM 706 C C . HIS A 1 92 ? 12.694 -2.590 -1.321 1.00 70.94 92 HIS A C 1
ATOM 708 O O . HIS A 1 92 ? 13.059 -3.495 -0.593 1.00 70.94 92 HIS A O 1
ATOM 714 N N . PHE A 1 93 ? 11.405 -2.298 -1.520 1.00 74.56 93 PHE A N 1
ATOM 715 C CA . PHE A 1 93 ? 10.292 -3.007 -0.894 1.00 74.56 93 PHE A CA 1
ATOM 716 C C . PHE A 1 93 ? 9.307 -3.465 -1.967 1.00 74.56 93 PHE A C 1
ATOM 718 O O . PHE A 1 93 ? 8.908 -2.639 -2.792 1.00 74.56 93 PHE A O 1
ATOM 725 N N . PRO A 1 94 ? 8.911 -4.742 -1.996 1.00 76.38 94 PRO A N 1
ATOM 726 C CA . PRO A 1 94 ? 7.822 -5.186 -2.857 1.00 76.38 94 PRO A CA 1
ATOM 727 C C . PRO A 1 94 ? 6.491 -4.523 -2.470 1.00 76.38 94 PRO A C 1
ATOM 729 O O . PRO A 1 94 ? 6.309 -4.064 -1.344 1.00 76.38 94 PRO A O 1
ATOM 732 N N . GLU A 1 95 ? 5.568 -4.461 -3.429 1.00 84.88 95 GLU A N 1
ATOM 733 C CA . GLU A 1 95 ? 4.197 -4.009 -3.191 1.00 84.88 95 GLU A CA 1
ATOM 734 C C . GLU A 1 95 ? 3.367 -5.172 -2.628 1.00 84.88 95 GLU A C 1
ATOM 736 O O . GLU A 1 95 ? 3.111 -6.154 -3.326 1.00 84.88 95 GLU A O 1
ATOM 741 N N . ASP A 1 96 ? 2.946 -5.063 -1.369 1.00 83.88 96 ASP A N 1
ATOM 742 C CA . ASP A 1 96 ? 2.068 -6.035 -0.714 1.00 83.88 96 ASP A CA 1
ATOM 743 C C . ASP A 1 96 ? 0.594 -5.631 -0.762 1.00 83.88 96 ASP A C 1
ATOM 745 O O . ASP A 1 96 ? -0.266 -6.517 -0.760 1.00 83.88 96 ASP A O 1
ATOM 749 N N . ALA A 1 97 ? 0.300 -4.328 -0.839 1.00 88.62 97 ALA A N 1
ATOM 750 C CA . ALA A 1 97 ? -1.052 -3.773 -0.957 1.00 88.62 97 ALA A CA 1
ATOM 751 C C . ALA A 1 97 ? -2.024 -4.318 0.111 1.00 88.62 97 ALA A C 1
ATOM 753 O O . ALA A 1 97 ? -3.139 -4.751 -0.190 1.00 88.62 97 ALA A O 1
ATOM 754 N N . ILE A 1 98 ? -1.566 -4.382 1.364 1.00 91.31 98 ILE A N 1
ATOM 755 C CA . ILE A 1 98 ? -2.255 -5.039 2.484 1.00 91.31 98 ILE A CA 1
ATOM 756 C C . ILE A 1 98 ? -3.616 -4.408 2.750 1.00 91.31 98 ILE A C 1
ATOM 758 O O . ILE A 1 98 ? -4.611 -5.124 2.892 1.00 91.31 98 ILE A O 1
ATOM 762 N N . PHE A 1 99 ? -3.683 -3.080 2.801 1.00 92.25 99 PHE A N 1
ATOM 763 C CA . PHE A 1 99 ? -4.921 -2.367 3.076 1.00 92.25 99 PHE A CA 1
ATOM 764 C C . PHE A 1 99 ? -5.853 -2.382 1.868 1.00 92.25 99 PHE A C 1
ATOM 766 O O . PHE A 1 99 ? -7.055 -2.541 2.059 1.00 92.25 99 PHE A O 1
A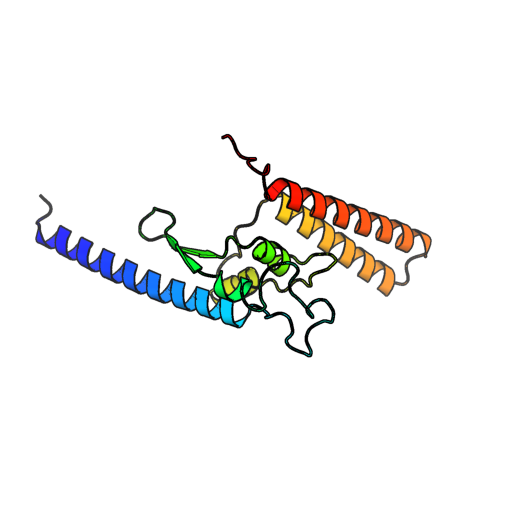TOM 773 N N . ALA A 1 100 ? -5.344 -2.305 0.636 1.00 91.00 100 ALA A N 1
ATOM 774 C CA . ALA A 1 100 ? -6.166 -2.471 -0.561 1.00 91.00 100 ALA A CA 1
ATOM 775 C C . ALA A 1 100 ? -6.767 -3.882 -0.652 1.00 91.00 100 ALA A C 1
ATOM 777 O O . ALA A 1 100 ? -7.962 -4.025 -0.917 1.00 91.00 100 ALA A O 1
ATOM 778 N N . LYS A 1 101 ? -5.981 -4.931 -0.373 1.00 91.69 101 LYS A N 1
ATOM 779 C CA . LYS A 1 101 ? -6.465 -6.322 -0.311 1.00 91.69 101 LYS A CA 1
ATOM 780 C C . LYS A 1 101 ? -7.489 -6.511 0.805 1.00 91.69 101 LYS A C 1
ATOM 782 O O . LYS A 1 101 ? -8.535 -7.108 0.565 1.00 91.69 101 LYS A O 1
ATOM 787 N N . THR A 1 102 ? -7.222 -5.955 1.987 1.00 93.94 102 THR A N 1
ATOM 788 C CA . THR A 1 102 ? -8.153 -5.987 3.122 1.00 93.94 102 THR A CA 1
ATOM 789 C C . THR A 1 102 ? -9.460 -5.282 2.770 1.00 93.94 102 THR A C 1
ATOM 791 O O . THR A 1 102 ? -10.530 -5.853 2.945 1.00 93.94 102 THR A O 1
ATOM 794 N N . ALA A 1 103 ? -9.396 -4.068 2.218 1.00 92.06 103 ALA A N 1
ATOM 795 C CA . ALA A 1 103 ? -10.578 -3.331 1.794 1.00 92.06 103 ALA A CA 1
ATOM 796 C C . ALA A 1 103 ? -11.382 -4.143 0.775 1.00 92.06 103 ALA A C 1
ATOM 798 O O . ALA A 1 103 ? -12.568 -4.359 0.991 1.00 92.06 103 ALA A O 1
ATOM 799 N N . LYS A 1 104 ? -10.733 -4.692 -0.259 1.00 91.94 104 LYS A N 1
ATOM 800 C CA . LYS A 1 104 ? -11.391 -5.558 -1.245 1.00 91.94 104 LYS A CA 1
ATOM 801 C C . LYS A 1 104 ? -12.080 -6.766 -0.597 1.00 91.94 104 LYS A C 1
ATOM 803 O O . LYS A 1 104 ? -13.205 -7.077 -0.972 1.00 91.94 104 LYS A O 1
ATOM 808 N N . TYR A 1 105 ? -11.439 -7.424 0.372 1.00 93.31 105 TYR A N 1
ATOM 809 C CA . TYR A 1 105 ? -12.009 -8.576 1.082 1.00 93.31 105 TYR A CA 1
ATOM 810 C C . TYR A 1 105 ? -13.297 -8.225 1.844 1.00 93.31 105 TYR A C 1
ATOM 812 O O . TYR A 1 105 ? -14.241 -9.010 1.854 1.00 93.31 105 TYR A O 1
ATOM 820 N N . PHE A 1 106 ? -13.363 -7.034 2.444 1.00 92.38 106 PHE A N 1
ATOM 821 C CA . PHE A 1 106 ? -14.538 -6.549 3.177 1.00 92.38 106 PHE A CA 1
ATOM 822 C C . PHE A 1 106 ? -15.496 -5.686 2.329 1.00 92.38 106 PHE A C 1
ATOM 824 O O . PHE A 1 106 ? -16.419 -5.094 2.882 1.00 92.38 106 PHE A O 1
ATOM 831 N N . GLY A 1 107 ? -15.301 -5.596 1.006 1.00 89.50 107 GLY A N 1
ATOM 832 C CA . GLY A 1 107 ? -16.162 -4.819 0.099 1.00 89.50 107 GLY A CA 1
ATOM 833 C C . GLY A 1 107 ? -15.948 -3.296 0.121 1.00 89.50 107 GLY A C 1
ATOM 834 O O . GLY A 1 107 ? -16.820 -2.546 -0.306 1.00 89.50 107 GLY A O 1
ATOM 835 N N . GLY A 1 108 ? -14.810 -2.824 0.628 1.00 87.81 108 GLY A N 1
ATOM 836 C CA . GLY A 1 108 ? -14.411 -1.416 0.659 1.00 87.81 108 GLY A CA 1
ATOM 837 C C . GLY A 1 108 ? -13.672 -0.932 -0.596 1.00 87.81 108 GLY A C 1
ATOM 838 O O . GLY A 1 108 ? -13.329 -1.702 -1.492 1.00 87.81 108 GLY A O 1
ATOM 839 N N . THR A 1 109 ? -13.382 0.371 -0.631 1.00 84.25 109 THR A N 1
ATOM 840 C CA . THR A 1 109 ? -12.802 1.078 -1.791 1.00 84.25 109 THR A CA 1
ATOM 841 C C . THR A 1 109 ? -11.276 1.212 -1.768 1.00 84.25 109 THR A C 1
ATOM 843 O O . THR A 1 109 ? -10.684 1.575 -2.781 1.00 84.25 109 THR A O 1
ATOM 846 N N . GLY A 1 110 ? -10.626 0.896 -0.645 1.00 84.75 110 GLY A N 1
ATOM 847 C CA . GLY A 1 110 ? -9.168 0.937 -0.497 1.00 84.75 110 GLY A CA 1
ATOM 848 C C . GLY A 1 110 ? -8.689 1.837 0.646 1.00 84.75 110 GLY A C 1
ATOM 849 O O . GLY A 1 110 ? -9.499 2.425 1.366 1.00 84.75 110 GLY A O 1
ATOM 850 N N . PRO A 1 111 ? -7.365 1.932 0.851 1.00 86.62 111 PRO A N 1
ATOM 851 C CA . PRO A 1 111 ? -6.783 2.818 1.849 1.00 86.62 111 PRO A CA 1
ATOM 852 C C . PRO A 1 111 ? -6.873 4.287 1.435 1.00 86.62 111 PRO A C 1
ATOM 854 O O . PRO A 1 111 ? -6.714 4.650 0.270 1.00 86.62 111 PRO A O 1
ATOM 857 N N . ILE A 1 112 ? -7.014 5.151 2.437 1.00 84.25 112 ILE A N 1
ATOM 858 C CA . ILE A 1 112 ? -6.839 6.594 2.274 1.00 84.25 112 ILE A CA 1
ATOM 859 C C . ILE A 1 112 ? -5.333 6.881 2.271 1.00 84.25 112 ILE A C 1
ATOM 861 O O . ILE A 1 112 ? -4.679 6.756 3.311 1.00 84.25 112 ILE A O 1
ATOM 865 N N . ILE A 1 113 ? -4.801 7.259 1.110 1.00 84.56 113 ILE A N 1
ATOM 866 C CA . ILE A 1 113 ? -3.398 7.629 0.882 1.00 84.56 113 ILE A CA 1
ATOM 867 C C . ILE A 1 113 ? -3.372 9.055 0.321 1.00 84.56 113 ILE A C 1
ATOM 869 O O . ILE A 1 113 ? -4.343 9.490 -0.292 1.00 84.56 113 ILE A O 1
ATOM 873 N N . ASP A 1 114 ? -2.270 9.773 0.535 1.00 84.94 114 ASP A N 1
ATOM 874 C CA . ASP A 1 114 ? -2.020 11.075 -0.088 1.00 84.94 114 ASP A CA 1
ATOM 875 C C . ASP A 1 114 ? -2.225 11.029 -1.616 1.00 84.94 114 ASP A C 1
ATOM 877 O O . ASP A 1 114 ? -1.710 10.136 -2.298 1.00 84.94 114 ASP A O 1
ATOM 881 N N . GLU A 1 115 ? -2.979 11.992 -2.150 1.00 83.00 115 GLU A N 1
ATOM 882 C CA . GLU A 1 115 ? -3.372 12.043 -3.564 1.00 83.00 115 GLU A CA 1
ATOM 883 C C . GLU A 1 115 ? -2.153 12.132 -4.493 1.00 83.00 115 GLU A C 1
ATOM 885 O O . GLU A 1 115 ? -2.089 11.440 -5.512 1.00 83.00 115 GLU A O 1
ATOM 890 N N . GLY A 1 116 ? -1.133 12.906 -4.106 1.00 84.06 116 GLY A N 1
ATOM 891 C CA . GLY A 1 116 ? 0.109 13.024 -4.867 1.00 84.06 116 GLY A CA 1
ATOM 892 C C . GLY A 1 116 ? 0.861 11.696 -4.937 1.00 84.06 116 GLY A C 1
ATOM 893 O O . GLY A 1 116 ? 1.397 11.328 -5.986 1.00 84.06 116 GLY A O 1
ATOM 894 N N . VAL A 1 117 ? 0.853 10.933 -3.842 1.00 85.19 117 VAL A N 1
ATOM 895 C CA . VAL A 1 117 ? 1.425 9.582 -3.803 1.00 85.19 117 VAL A CA 1
ATOM 896 C C . VAL A 1 117 ? 0.626 8.605 -4.668 1.00 85.19 117 VAL A C 1
ATOM 898 O O . VAL A 1 117 ? 1.234 7.851 -5.432 1.00 85.19 117 VAL A O 1
ATOM 901 N N . GLN A 1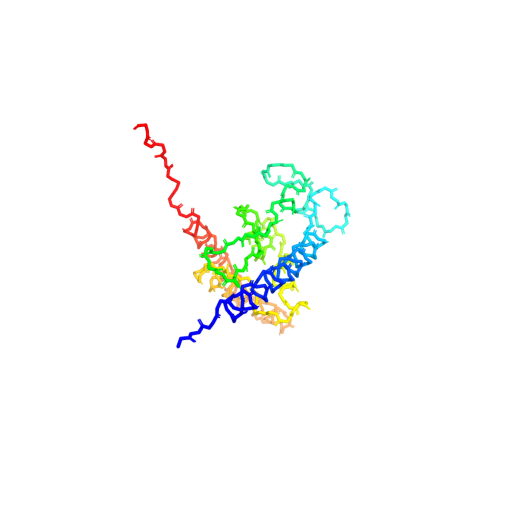 118 ? -0.709 8.621 -4.592 1.00 84.94 118 GLN A N 1
ATOM 902 C CA . GLN A 1 118 ? -1.562 7.761 -5.423 1.00 84.94 118 GLN A CA 1
ATOM 903 C C . GLN A 1 118 ? -1.356 8.039 -6.914 1.00 84.94 118 GLN A C 1
ATOM 905 O O . GLN A 1 118 ? -1.135 7.105 -7.688 1.00 84.94 118 GLN A O 1
ATOM 910 N N . HIS A 1 119 ? -1.352 9.312 -7.311 1.00 85.62 119 HIS A N 1
ATOM 911 C CA . HIS A 1 119 ? -1.125 9.719 -8.693 1.00 85.62 119 HIS A CA 1
ATOM 912 C C . HIS A 1 119 ? 0.260 9.281 -9.195 1.00 85.62 119 HIS A C 1
ATOM 914 O O . HIS A 1 119 ? 0.376 8.661 -10.256 1.00 85.62 119 HIS A O 1
ATOM 920 N N . ALA A 1 120 ? 1.319 9.531 -8.416 1.00 87.44 120 ALA A N 1
ATOM 921 C CA . ALA A 1 120 ? 2.676 9.141 -8.795 1.00 87.44 120 ALA A CA 1
ATOM 922 C C . ALA A 1 120 ? 2.847 7.613 -8.898 1.00 87.44 120 ALA A C 1
ATOM 924 O O . ALA A 1 120 ? 3.525 7.124 -9.806 1.00 87.44 120 ALA A O 1
ATOM 925 N N . GLN A 1 121 ? 2.206 6.844 -8.011 1.00 86.56 121 GLN A N 1
ATOM 926 C CA . GLN A 1 121 ? 2.187 5.382 -8.099 1.00 86.56 121 GLN A CA 1
ATOM 927 C C . GLN A 1 121 ? 1.409 4.895 -9.330 1.00 86.56 121 GLN A C 1
ATOM 929 O O . GLN A 1 121 ? 1.878 3.994 -10.026 1.00 86.56 121 GLN A O 1
ATOM 934 N N . GLY A 1 122 ? 0.254 5.498 -9.631 1.00 86.50 122 GLY A N 1
ATOM 935 C CA . GLY A 1 122 ? -0.534 5.190 -10.826 1.00 86.50 122 GLY A CA 1
ATOM 936 C C . GLY A 1 122 ? 0.258 5.421 -12.114 1.00 86.50 122 GLY A C 1
ATOM 937 O O . GLY A 1 122 ? 0.304 4.541 -12.975 1.00 86.50 122 GLY A O 1
ATOM 938 N N . LYS A 1 123 ? 0.976 6.549 -12.202 1.00 90.50 123 LYS A N 1
ATOM 939 C CA . LYS A 1 123 ? 1.891 6.836 -13.315 1.00 90.50 123 LYS A CA 1
ATOM 940 C C . LYS A 1 123 ? 2.970 5.759 -13.446 1.00 90.50 123 LYS A C 1
ATOM 942 O O . LYS A 1 123 ? 3.158 5.228 -14.536 1.00 90.50 123 LYS A O 1
ATOM 947 N N . LEU A 1 124 ? 3.638 5.386 -12.350 1.00 90.00 124 LEU A N 1
ATOM 948 C CA . LEU A 1 124 ? 4.669 4.343 -12.379 1.00 90.00 124 LEU A CA 1
ATOM 949 C C . LEU A 1 124 ? 4.126 2.990 -12.861 1.00 90.00 124 LEU A C 1
ATOM 951 O O . LEU A 1 124 ? 4.783 2.348 -13.681 1.00 90.00 124 LEU A O 1
ATOM 955 N N . ARG A 1 125 ? 2.944 2.561 -12.395 1.00 88.88 125 ARG A N 1
ATOM 956 C CA . ARG A 1 125 ? 2.309 1.326 -12.889 1.00 88.88 125 ARG A CA 1
ATOM 957 C C . ARG A 1 125 ? 2.048 1.402 -14.392 1.00 88.88 125 ARG A C 1
ATOM 959 O O . ARG A 1 125 ? 2.455 0.499 -15.114 1.00 88.88 125 ARG A O 1
ATOM 966 N N . GLY A 1 126 ? 1.487 2.514 -14.870 1.00 90.75 126 GLY A N 1
ATOM 967 C CA . GLY A 1 126 ? 1.256 2.730 -16.299 1.00 90.75 126 GLY A CA 1
ATOM 968 C C . GLY A 1 126 ? 2.539 2.672 -17.137 1.00 90.75 126 GLY A C 1
ATOM 969 O O . GLY A 1 126 ? 2.553 2.045 -18.195 1.00 90.75 126 GLY A O 1
ATOM 970 N N . GLU A 1 127 ? 3.642 3.266 -16.667 1.00 92.38 127 GLU A N 1
ATOM 971 C CA . GLU A 1 127 ? 4.920 3.198 -17.390 1.00 92.38 127 GLU A CA 1
ATOM 972 C C . GLU A 1 127 ? 5.534 1.789 -17.398 1.00 92.38 127 GLU A C 1
ATOM 974 O O . GLU A 1 127 ? 6.155 1.404 -18.393 1.00 92.38 127 GLU A O 1
ATOM 979 N N . LEU A 1 128 ? 5.356 1.013 -16.322 1.00 90.56 128 LEU A N 1
ATOM 980 C CA . LEU A 1 128 ? 5.796 -0.384 -16.254 1.00 90.56 128 LEU A CA 1
ATOM 981 C C . LEU A 1 128 ? 4.976 -1.280 -17.189 1.00 90.56 128 LEU A C 1
ATOM 983 O O . LEU A 1 128 ? 5.568 -2.045 -17.945 1.00 90.56 128 LEU A O 1
ATOM 987 N N . GLU A 1 129 ? 3.650 -1.132 -17.212 1.00 92.56 129 GLU A N 1
ATOM 988 C CA . GLU A 1 129 ? 2.773 -1.867 -18.134 1.00 92.56 129 GLU A CA 1
ATOM 989 C C . GLU A 1 129 ? 3.101 -1.560 -19.600 1.00 92.56 129 GLU A C 1
ATOM 991 O O . GLU A 1 129 ? 3.111 -2.453 -20.448 1.00 92.56 129 GLU A O 1
ATOM 996 N N . ARG A 1 130 ? 3.394 -0.294 -19.928 1.00 92.50 130 ARG A N 1
ATOM 997 C CA . ARG A 1 130 ? 3.845 0.083 -21.277 1.00 92.50 130 ARG A CA 1
ATOM 998 C C . ARG A 1 130 ? 5.189 -0.545 -21.618 1.00 92.50 130 ARG A C 1
ATOM 1000 O O . ARG A 1 130 ? 5.348 -1.032 -22.734 1.00 92.50 130 ARG A O 1
ATOM 1007 N N . LEU A 1 131 ? 6.142 -0.544 -20.682 1.00 93.00 131 LEU A N 1
ATOM 1008 C CA . LEU A 1 131 ? 7.444 -1.176 -20.890 1.00 93.00 131 LEU A CA 1
ATOM 1009 C C . LEU A 1 131 ? 7.292 -2.679 -21.138 1.00 93.00 131 LEU A C 1
ATOM 1011 O O . LEU A 1 131 ? 7.884 -3.196 -22.083 1.00 93.00 131 LEU A O 1
ATOM 1015 N N . GLU A 1 132 ? 6.484 -3.365 -20.332 1.00 92.38 132 GLU A N 1
ATOM 1016 C CA . GLU A 1 132 ? 6.189 -4.790 -20.494 1.00 92.38 132 GLU A CA 1
ATOM 1017 C C . GLU A 1 132 ? 5.577 -5.069 -21.869 1.00 92.38 132 GLU A C 1
ATOM 1019 O O . GLU A 1 132 ? 6.114 -5.888 -22.614 1.00 92.38 132 GLU A O 1
ATOM 1024 N N . LYS A 1 133 ? 4.543 -4.311 -22.260 1.00 93.25 133 LYS A N 1
ATOM 1025 C CA . LYS A 1 133 ? 3.922 -4.414 -23.589 1.00 93.25 133 LYS A CA 1
ATOM 1026 C C . LYS A 1 133 ? 4.940 -4.213 -24.710 1.00 93.25 133 LYS A C 1
ATOM 1028 O O . LYS A 1 133 ? 5.032 -5.064 -25.583 1.00 93.25 133 LYS A O 1
ATOM 1033 N N . MET A 1 134 ? 5.743 -3.146 -24.666 1.00 92.94 134 MET A N 1
ATOM 1034 C CA . MET A 1 134 ? 6.773 -2.877 -25.682 1.00 92.94 134 MET A CA 1
ATOM 1035 C C . MET A 1 134 ? 7.809 -4.000 -25.779 1.00 92.94 134 MET A C 1
ATOM 1037 O O . MET A 1 134 ? 8.268 -4.326 -26.873 1.00 92.94 134 MET A O 1
ATOM 1041 N N . THR A 1 135 ? 8.185 -4.585 -24.641 1.00 90.19 135 THR A N 1
ATOM 1042 C CA . THR A 1 135 ? 9.161 -5.679 -24.599 1.00 90.19 135 THR A CA 1
ATOM 1043 C C . THR A 1 135 ? 8.552 -6.962 -25.168 1.00 90.19 135 THR A C 1
ATOM 1045 O O . THR A 1 135 ? 9.186 -7.625 -25.983 1.00 90.19 135 THR A O 1
ATOM 1048 N N . ALA A 1 136 ? 7.302 -7.268 -24.812 1.00 92.06 136 ALA A N 1
ATOM 1049 C CA . ALA A 1 136 ? 6.570 -8.430 -25.307 1.00 92.06 136 ALA A CA 1
ATOM 1050 C C . ALA A 1 136 ? 6.286 -8.354 -26.817 1.00 92.06 136 ALA A C 1
ATOM 1052 O O . ALA A 1 136 ? 6.360 -9.364 -27.508 1.00 92.06 136 ALA A O 1
ATOM 1053 N N . THR A 1 137 ? 6.007 -7.161 -27.350 1.00 92.94 137 THR A N 1
ATOM 1054 C CA . THR A 1 137 ? 5.757 -6.958 -28.787 1.00 92.94 137 THR A CA 1
ATOM 1055 C C . THR A 1 137 ? 7.034 -6.812 -29.616 1.00 92.94 137 THR A C 1
ATOM 1057 O O . THR A 1 137 ? 6.944 -6.561 -30.814 1.00 92.94 137 THR A O 1
ATOM 1060 N N . GLY A 1 138 ? 8.221 -6.903 -29.005 1.00 90.31 138 GLY A N 1
ATOM 1061 C CA . GLY A 1 138 ? 9.495 -6.762 -29.715 1.00 90.31 138 GLY A CA 1
ATOM 1062 C C . GLY A 1 138 ? 9.725 -5.364 -30.298 1.00 90.31 138 GLY A C 1
ATOM 1063 O O . GLY A 1 138 ? 10.268 -5.235 -31.394 1.00 90.31 138 GLY A O 1
ATOM 1064 N N . ALA A 1 139 ? 9.295 -4.308 -29.597 1.00 92.19 139 ALA A N 1
ATOM 1065 C CA . ALA A 1 139 ? 9.512 -2.932 -30.038 1.00 92.19 139 ALA A CA 1
ATOM 1066 C C . ALA A 1 139 ? 11.008 -2.627 -30.245 1.00 92.19 139 ALA A C 1
ATOM 1068 O O . ALA A 1 139 ? 11.882 -3.213 -29.601 1.00 92.19 139 ALA A O 1
ATOM 1069 N N . ALA A 1 140 ? 11.317 -1.666 -31.121 1.00 93.88 140 ALA A N 1
ATOM 1070 C CA . ALA A 1 140 ? 12.701 -1.314 -31.422 1.00 93.88 140 ALA A CA 1
ATOM 1071 C C . ALA A 1 140 ? 13.476 -0.890 -30.159 1.00 93.88 140 ALA A C 1
ATOM 1073 O O . ALA A 1 140 ? 12.953 -0.196 -29.282 1.00 93.88 140 ALA A O 1
ATOM 1074 N N . ALA A 1 141 ? 14.760 -1.255 -30.091 1.00 92.38 141 ALA A N 1
ATOM 1075 C CA . ALA A 1 141 ? 15.592 -1.066 -28.899 1.00 92.38 141 ALA A CA 1
ATOM 1076 C C . ALA A 1 141 ? 15.626 0.389 -28.387 1.00 92.38 141 ALA A C 1
ATOM 1078 O O . ALA A 1 141 ? 15.643 0.620 -27.178 1.00 92.38 141 ALA A O 1
ATOM 1079 N N . HIS A 1 142 ? 15.580 1.378 -29.285 1.00 92.38 142 HIS A N 1
ATOM 1080 C CA . HIS A 1 142 ? 15.558 2.794 -28.909 1.00 92.38 142 HIS A CA 1
ATOM 1081 C C . HIS A 1 142 ? 14.236 3.219 -28.242 1.00 92.38 142 HIS A C 1
ATOM 1083 O O . HIS A 1 142 ? 14.264 4.046 -27.329 1.00 92.38 142 HIS A O 1
ATOM 1089 N N . HIS A 1 143 ? 13.098 2.623 -28.619 1.00 92.19 143 HIS A N 1
ATOM 1090 C CA . HIS A 1 143 ? 11.816 2.836 -27.940 1.00 92.19 143 HIS A CA 1
ATOM 1091 C C . HIS A 1 143 ? 11.814 2.207 -26.545 1.00 92.19 143 HIS A C 1
ATOM 1093 O O . HIS A 1 143 ? 11.440 2.871 -25.580 1.00 92.19 143 HIS A O 1
ATOM 1099 N N . ILE A 1 144 ? 12.330 0.980 -26.408 1.00 91.81 144 ILE A N 1
ATOM 1100 C CA . ILE A 1 144 ? 12.490 0.325 -25.100 1.00 91.81 144 ILE A CA 1
ATOM 1101 C C . ILE A 1 144 ? 13.413 1.156 -24.195 1.00 91.81 144 ILE A C 1
ATOM 1103 O O . ILE A 1 144 ? 13.105 1.373 -23.023 1.00 91.81 144 ILE A O 1
ATOM 1107 N N . ALA A 1 145 ? 14.524 1.675 -24.725 1.00 92.12 145 ALA A N 1
ATOM 1108 C CA . ALA A 1 145 ? 15.442 2.528 -23.971 1.00 92.12 145 ALA A CA 1
ATOM 1109 C C . ALA A 1 145 ? 14.788 3.847 -23.524 1.00 92.12 145 ALA A C 1
ATOM 1111 O O . ALA A 1 145 ? 14.973 4.270 -22.381 1.00 92.12 145 ALA A O 1
ATOM 1112 N N . ALA A 1 146 ? 13.996 4.488 -24.389 1.00 93.81 146 ALA A N 1
ATOM 1113 C CA . ALA A 1 146 ? 13.230 5.678 -24.025 1.00 93.81 146 ALA A CA 1
ATOM 1114 C C . ALA A 1 146 ? 12.196 5.376 -22.928 1.00 93.81 146 ALA A C 1
ATOM 1116 O O . ALA A 1 146 ? 12.126 6.110 -21.943 1.00 93.81 146 ALA A O 1
ATOM 1117 N N . GLN A 1 147 ? 11.476 4.259 -23.040 1.00 95.69 147 GLN A N 1
ATOM 1118 C CA . GLN A 1 147 ? 10.491 3.846 -22.044 1.00 95.69 147 GLN A CA 1
ATOM 1119 C C . GLN A 1 147 ? 11.140 3.499 -20.695 1.00 95.69 147 GLN A C 1
ATOM 1121 O O . GLN A 1 147 ? 10.612 3.855 -19.644 1.00 95.69 147 GLN A O 1
ATOM 1126 N N . ARG A 1 148 ? 12.332 2.887 -20.689 1.00 92.25 148 ARG A N 1
ATOM 1127 C CA . ARG A 1 148 ? 13.112 2.675 -19.454 1.00 92.25 148 ARG A CA 1
ATOM 1128 C C . ARG A 1 148 ? 13.454 3.995 -18.757 1.00 92.25 148 ARG A C 1
ATOM 1130 O O . ARG A 1 148 ? 13.347 4.070 -17.537 1.00 92.25 148 ARG A O 1
ATOM 1137 N N . ARG A 1 149 ? 13.806 5.050 -19.505 1.00 93.19 149 ARG A N 1
ATOM 1138 C CA . ARG A 1 149 ? 14.023 6.393 -18.929 1.00 93.19 149 ARG A CA 1
ATOM 1139 C C . ARG A 1 149 ? 12.743 6.975 -18.326 1.00 93.19 149 ARG A C 1
ATOM 1141 O O . ARG A 1 149 ? 12.807 7.543 -17.240 1.00 93.19 149 ARG A O 1
ATOM 1148 N N . ALA A 1 150 ? 11.596 6.789 -18.981 1.00 92.25 150 ALA A N 1
ATOM 1149 C CA . ALA A 1 150 ? 10.300 7.212 -18.445 1.00 92.25 150 ALA A CA 1
ATOM 1150 C C . ALA A 1 150 ? 9.953 6.485 -17.131 1.00 92.25 150 ALA A C 1
ATOM 1152 O O . ALA A 1 150 ? 9.517 7.121 -16.172 1.00 92.25 150 ALA A O 1
ATOM 1153 N N . VAL A 1 151 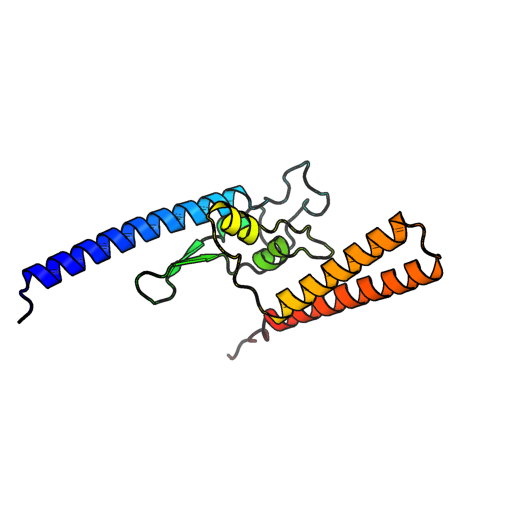? 10.229 5.176 -17.045 1.00 90.38 151 VAL A N 1
ATOM 1154 C CA . VAL A 1 151 ? 10.090 4.403 -15.798 1.00 90.38 151 VAL A CA 1
ATOM 1155 C C . VAL A 1 151 ? 10.987 4.965 -14.693 1.00 90.38 151 VAL A C 1
ATOM 1157 O O . VAL A 1 151 ? 10.512 5.168 -13.576 1.00 90.38 151 VAL A O 1
ATOM 1160 N N . GLU A 1 152 ? 12.259 5.255 -14.975 1.00 89.06 152 GLU A N 1
ATOM 1161 C CA . GLU A 1 152 ? 13.166 5.838 -13.975 1.00 89.06 152 GLU A CA 1
ATOM 1162 C C . GLU A 1 152 ? 12.700 7.223 -13.502 1.00 89.06 152 GLU A C 1
ATOM 1164 O O . GLU A 1 152 ? 12.704 7.500 -12.299 1.00 89.06 152 GLU A O 1
ATOM 1169 N N . GLN A 1 153 ? 12.202 8.064 -14.411 1.00 90.44 153 GLN A N 1
ATOM 1170 C CA . GLN A 1 153 ? 11.603 9.347 -14.048 1.00 90.44 153 GLN A CA 1
ATOM 1171 C C . GLN A 1 153 ? 10.369 9.164 -13.150 1.00 90.44 153 GLN A C 1
ATOM 1173 O O . GLN A 1 153 ? 10.272 9.810 -12.106 1.00 90.44 153 GLN A O 1
ATOM 1178 N N . ALA A 1 154 ? 9.462 8.241 -13.483 1.00 89.06 154 ALA A N 1
ATOM 1179 C CA . ALA A 1 154 ? 8.291 7.949 -12.655 1.00 89.06 154 ALA A CA 1
ATOM 1180 C C . ALA A 1 154 ? 8.681 7.413 -11.261 1.00 89.06 154 ALA A C 1
ATOM 1182 O O . ALA A 1 154 ? 8.073 7.781 -10.252 1.00 89.06 154 ALA A O 1
ATOM 1183 N N . ARG A 1 155 ? 9.745 6.598 -11.158 1.00 86.81 155 ARG A N 1
ATOM 1184 C CA . ARG A 1 155 ? 10.299 6.161 -9.861 1.00 86.81 155 ARG A CA 1
ATOM 1185 C C . ARG A 1 155 ? 10.818 7.339 -9.034 1.00 86.81 155 ARG A C 1
ATOM 1187 O O . ARG A 1 155 ? 10.619 7.349 -7.812 1.00 86.81 155 ARG A O 1
ATOM 1194 N N . ALA A 1 156 ? 11.479 8.306 -9.670 1.00 86.44 156 ALA A N 1
ATOM 1195 C CA . ALA A 1 156 ? 11.976 9.511 -9.012 1.00 86.44 156 ALA A CA 1
ATOM 1196 C C . ALA A 1 156 ? 10.821 10.399 -8.518 1.00 86.44 156 ALA A C 1
ATOM 1198 O O . ALA A 1 156 ? 10.815 10.784 -7.348 1.00 86.44 156 ALA A O 1
ATOM 1199 N N . GLU A 1 157 ? 9.808 10.639 -9.354 1.00 87.62 157 GLU A N 1
ATOM 1200 C CA . GLU A 1 157 ? 8.607 11.410 -9.000 1.00 87.62 157 GLU A CA 1
ATOM 1201 C C . GLU A 1 157 ? 7.855 10.789 -7.817 1.00 87.62 157 GLU A C 1
ATOM 1203 O O . GLU A 1 157 ? 7.566 11.477 -6.839 1.00 87.62 157 GLU A O 1
ATOM 1208 N N . ARG A 1 158 ? 7.632 9.468 -7.826 1.00 87.12 158 ARG A N 1
ATOM 1209 C CA . ARG A 1 158 ? 7.042 8.759 -6.679 1.00 87.12 158 ARG A CA 1
ATOM 1210 C C . ARG A 1 158 ? 7.875 8.921 -5.410 1.00 87.12 158 ARG A C 1
ATOM 1212 O O . ARG A 1 158 ? 7.337 9.136 -4.327 1.00 87.12 158 ARG A O 1
ATOM 1219 N N . SER A 1 159 ? 9.197 8.827 -5.529 1.00 83.25 159 SER A N 1
ATOM 1220 C CA . SER A 1 159 ? 10.092 9.010 -4.382 1.00 83.25 159 SER A CA 1
ATOM 1221 C C . SER A 1 159 ? 10.006 10.432 -3.818 1.00 83.25 159 SER A C 1
ATOM 1223 O O . SER A 1 159 ? 10.065 10.611 -2.602 1.00 83.25 159 SER A O 1
ATOM 1225 N N . ALA A 1 160 ? 9.838 11.439 -4.679 1.00 85.12 160 ALA A N 1
ATOM 1226 C CA . ALA A 1 160 ? 9.599 12.818 -4.267 1.00 85.12 160 ALA A CA 1
ATOM 1227 C C . ALA A 1 160 ? 8.228 12.981 -3.590 1.00 85.12 160 ALA A C 1
ATOM 1229 O O . ALA A 1 160 ? 8.163 13.592 -2.524 1.00 85.12 160 ALA A O 1
ATOM 1230 N N . ALA A 1 161 ? 7.171 12.361 -4.124 1.00 86.38 161 ALA A N 1
ATOM 1231 C CA . ALA A 1 161 ? 5.840 12.367 -3.516 1.00 86.38 161 ALA A CA 1
ATOM 1232 C C . ALA A 1 161 ? 5.849 11.748 -2.107 1.00 86.38 161 ALA A C 1
ATOM 1234 O O . ALA A 1 161 ? 5.331 12.348 -1.170 1.00 86.38 161 ALA A O 1
ATOM 1235 N N . PHE A 1 162 ? 6.535 10.616 -1.900 1.00 81.81 162 PHE A N 1
ATOM 1236 C CA . PHE A 1 162 ? 6.712 10.051 -0.554 1.00 81.81 162 PHE A CA 1
ATOM 1237 C C . PHE A 1 162 ? 7.441 10.993 0.405 1.00 81.81 162 PHE A C 1
ATOM 1239 O O . PHE A 1 162 ? 7.105 11.050 1.587 1.00 81.81 162 PHE A O 1
ATOM 1246 N N . LYS A 1 163 ? 8.468 11.708 -0.074 1.00 81.56 163 LYS A N 1
ATOM 1247 C CA . LYS A 1 163 ? 9.187 12.692 0.748 1.00 81.56 163 LY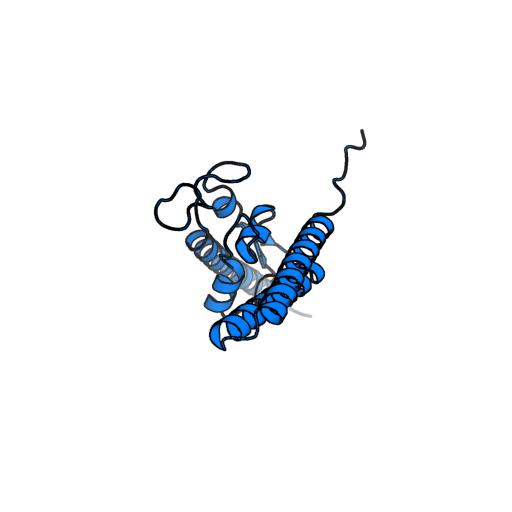S A CA 1
ATOM 1248 C C . LYS A 1 163 ? 8.278 13.861 1.123 1.00 81.56 163 LYS A C 1
ATOM 1250 O O . LYS A 1 163 ? 8.316 14.281 2.274 1.00 81.56 163 LYS A O 1
ATOM 1255 N N . ALA A 1 164 ? 7.460 14.343 0.189 1.00 82.25 164 ALA A N 1
ATOM 1256 C CA . ALA A 1 164 ? 6.504 15.421 0.427 1.00 82.25 164 ALA A CA 1
ATOM 1257 C C . ALA A 1 164 ? 5.402 15.004 1.418 1.00 82.25 164 ALA A C 1
ATOM 1259 O O . ALA A 1 164 ? 5.155 15.715 2.390 1.00 82.25 164 ALA A O 1
ATOM 1260 N N . ALA A 1 165 ? 4.822 13.812 1.242 1.00 77.31 165 ALA A N 1
ATOM 1261 C CA . ALA A 1 165 ? 3.758 13.282 2.099 1.00 77.31 165 ALA A CA 1
ATOM 1262 C C . ALA A 1 165 ? 4.202 13.039 3.555 1.00 77.31 165 ALA A C 1
ATOM 1264 O O . ALA A 1 165 ? 3.382 13.051 4.468 1.00 77.31 165 ALA A O 1
ATOM 1265 N N . ARG A 1 166 ? 5.507 12.853 3.806 1.00 68.50 166 ARG A N 1
ATOM 1266 C CA . ARG A 1 166 ? 6.064 12.743 5.168 1.00 68.50 166 ARG A CA 1
ATOM 1267 C C . ARG A 1 166 ? 6.049 14.058 5.956 1.00 68.50 166 ARG A C 1
ATOM 1269 O O . ARG A 1 166 ? 6.314 14.026 7.156 1.00 68.50 166 ARG A O 1
ATOM 1276 N N . GLY A 1 167 ? 5.739 15.184 5.309 1.00 56.97 167 GLY A N 1
ATOM 1277 C CA . GLY A 1 167 ? 5.762 16.514 5.909 1.00 56.97 167 GLY A CA 1
ATOM 1278 C C . GLY A 1 167 ? 7.174 16.976 6.309 1.00 56.97 167 GLY A C 1
ATOM 1279 O O . GLY A 1 167 ? 8.128 16.191 6.335 1.00 56.97 167 GLY A O 1
ATOM 1280 N N . PRO A 1 168 ? 7.359 18.269 6.629 1.00 48.31 168 PRO A N 1
ATOM 1281 C CA . PRO A 1 168 ? 8.608 18.734 7.210 1.00 48.31 168 PRO A CA 1
ATOM 1282 C C . PRO A 1 168 ? 8.816 18.034 8.557 1.00 48.31 168 PRO A C 1
ATOM 1284 O O . PRO A 1 168 ? 7.939 18.070 9.422 1.00 48.31 168 PRO A O 1
ATOM 1287 N N . ARG A 1 169 ? 9.993 17.419 8.758 1.00 48.25 169 ARG A N 1
ATOM 1288 C CA . ARG A 1 169 ? 10.455 17.002 10.090 1.00 48.25 169 ARG A CA 1
ATOM 1289 C C . ARG A 1 169 ? 10.315 18.221 10.995 1.00 48.25 169 ARG A C 1
ATOM 1291 O O . ARG A 1 169 ? 11.091 19.164 10.857 1.00 48.25 169 ARG A O 1
ATOM 1298 N N . ARG A 1 170 ? 9.318 18.231 11.883 1.00 42.53 170 ARG A N 1
ATOM 1299 C CA . ARG A 1 170 ? 9.155 19.261 12.912 1.00 42.53 170 ARG A CA 1
ATOM 1300 C C . ARG A 1 170 ? 10.346 19.119 13.859 1.00 42.53 170 ARG A C 1
ATOM 1302 O O . ARG A 1 170 ? 10.304 18.410 14.859 1.00 42.53 170 ARG A O 1
ATOM 1309 N N . GLY A 1 171 ? 11.462 19.722 13.468 1.00 39.59 171 GLY A N 1
ATOM 1310 C CA . GLY A 1 171 ? 12.637 19.875 14.294 1.00 39.59 171 GLY A CA 1
ATOM 1311 C C . GLY A 1 171 ? 12.239 20.714 15.494 1.00 39.59 171 GLY A C 1
ATOM 1312 O O . GLY A 1 171 ? 11.969 21.901 15.360 1.00 39.59 171 GLY A O 1
ATOM 1313 N N . ARG A 1 172 ? 12.130 20.046 16.643 1.00 43.06 172 ARG A N 1
ATOM 1314 C CA . ARG A 1 172 ? 12.602 20.510 17.949 1.00 43.06 172 ARG A CA 1
ATOM 1315 C C . ARG A 1 172 ? 12.659 22.041 18.082 1.00 43.06 172 ARG A C 1
ATOM 1317 O O . ARG A 1 172 ? 13.737 22.624 18.025 1.00 43.06 172 ARG A O 1
ATOM 1324 N N . ARG A 1 173 ? 11.516 22.684 18.328 1.00 36.56 173 ARG A N 1
ATOM 1325 C CA . ARG A 1 173 ? 11.534 23.918 19.121 1.00 36.56 173 ARG A CA 1
ATOM 1326 C C . ARG A 1 173 ? 11.672 23.486 20.578 1.00 36.56 173 ARG A C 1
ATOM 1328 O O . ARG A 1 173 ? 10.726 22.959 21.156 1.00 36.56 173 ARG A O 1
ATOM 1335 N N . ARG A 1 174 ? 12.908 23.570 21.074 1.00 36.47 174 ARG A N 1
ATOM 1336 C CA . ARG A 1 174 ? 13.139 23.929 22.474 1.00 36.47 174 ARG A CA 1
ATOM 1337 C C . ARG A 1 174 ? 12.585 25.328 22.707 1.00 36.47 174 ARG A C 1
ATOM 1339 O O . ARG A 1 174 ? 12.615 26.113 21.731 1.00 36.47 174 ARG A O 1
#

Sequence (174 aa):
MMGIEAEIAAGLHSVEIEHELHKFAVKVRDHARGLAAVFGQTGRDDRRESPPEGEPGDFRDSITVRTTGKPGHLRVGSDDKIALWQEVGTRHFPEDAIFAKTAKYFGGTGPIIDEGVQHAQGKLRGELERLEKMTATGAAAHHIAAQRRAVEQARAERSAAFKAARGPRRGRRR

pLDDT: mean 81.61, std 14.1, range [36.47, 97.0]

Organism: NCBI:txid761804

Foldseek 3Di:
DPDPVNVVVVVVVLVVLQVVLVVVLVVLLVQLLVLDDWACPPDDDPLRPADPDDHTSPQSVQFDWDDPPDRPDIDTDGPPLCRLCCLLNAPSGDNSNSQQVSCVVVVHDGDDDDPQLVVLSVQLVVLVVVLVVCVVVVHDPVVNVVSVVSNVVSNVSNVVSSVVRVPPPPPDDD

Radius of gyration: 21.57 Å; chains: 1; bounding box: 57×42×60 Å